Protein AF-A0A5C8U8A8-F1 (afdb_monomer_lite)

Structure (mmCIF, N/CA/C/O backbone):
data_AF-A0A5C8U8A8-F1
#
_entry.id   AF-A0A5C8U8A8-F1
#
loop_
_atom_site.group_PDB
_atom_site.id
_atom_site.type_symbol
_atom_site.label_atom_id
_atom_site.label_alt_id
_atom_site.label_comp_id
_atom_site.label_asym_id
_atom_site.label_entity_id
_atom_site.label_seq_id
_atom_site.pdbx_PDB_ins_code
_atom_site.Cartn_x
_atom_site.Cartn_y
_atom_site.Cartn_z
_atom_site.occupancy
_atom_site.B_iso_or_equiv
_atom_site.auth_seq_id
_atom_site.auth_comp_id
_atom_site.auth_asym_id
_atom_site.auth_atom_id
_atom_site.pdbx_PDB_model_num
ATOM 1 N N . MET A 1 1 ? -10.171 -11.877 -3.692 1.00 58.19 1 MET A N 1
ATOM 2 C CA . MET A 1 1 ? -10.251 -11.758 -2.216 1.00 58.19 1 MET A CA 1
ATOM 3 C C . MET A 1 1 ? -9.887 -10.359 -1.709 1.00 58.19 1 MET A C 1
ATOM 5 O O . MET A 1 1 ? -10.690 -9.795 -0.983 1.00 58.19 1 MET A O 1
ATOM 9 N N . ALA A 1 2 ? -8.765 -9.751 -2.125 1.00 58.41 2 ALA A N 1
ATOM 10 C CA . ALA A 1 2 ? -8.361 -8.406 -1.670 1.00 58.41 2 ALA A CA 1
ATOM 11 C C . ALA A 1 2 ? -9.391 -7.292 -1.965 1.00 58.41 2 ALA A C 1
ATOM 13 O O . ALA A 1 2 ? -9.707 -6.500 -1.086 1.00 58.41 2 ALA A O 1
ATOM 14 N N . VAL A 1 3 ? -9.995 -7.286 -3.161 1.00 65.19 3 VAL A N 1
ATOM 15 C CA . VAL A 1 3 ? -11.055 -6.320 -3.529 1.00 65.19 3 VAL A CA 1
ATOM 16 C C . VAL A 1 3 ? -12.294 -6.465 -2.635 1.00 65.19 3 VAL A C 1
ATOM 18 O O . VAL A 1 3 ? -12.877 -5.478 -2.201 1.00 65.19 3 VAL A O 1
ATOM 21 N N . ALA A 1 4 ? -12.669 -7.700 -2.289 1.00 65.75 4 ALA A N 1
ATOM 22 C CA . ALA A 1 4 ? -13.785 -7.958 -1.381 1.00 65.75 4 ALA A CA 1
ATOM 23 C C . ALA A 1 4 ? -13.468 -7.509 0.058 1.00 65.75 4 ALA A C 1
ATOM 25 O O . ALA A 1 4 ? -14.326 -6.926 0.718 1.00 65.75 4 ALA A O 1
ATOM 26 N N . ALA A 1 5 ? -12.227 -7.710 0.518 1.00 67.56 5 ALA A N 1
ATOM 27 C CA . ALA A 1 5 ? -11.757 -7.239 1.821 1.00 67.56 5 ALA A CA 1
ATOM 28 C C . ALA A 1 5 ? -11.697 -5.701 1.908 1.00 67.56 5 ALA A C 1
ATOM 30 O O . ALA A 1 5 ? -12.063 -5.143 2.938 1.00 67.56 5 ALA A O 1
ATOM 31 N N . ALA A 1 6 ? -11.329 -5.010 0.823 1.00 65.44 6 ALA A N 1
ATOM 32 C CA . ALA A 1 6 ? -11.333 -3.545 0.751 1.00 65.44 6 ALA A CA 1
ATOM 33 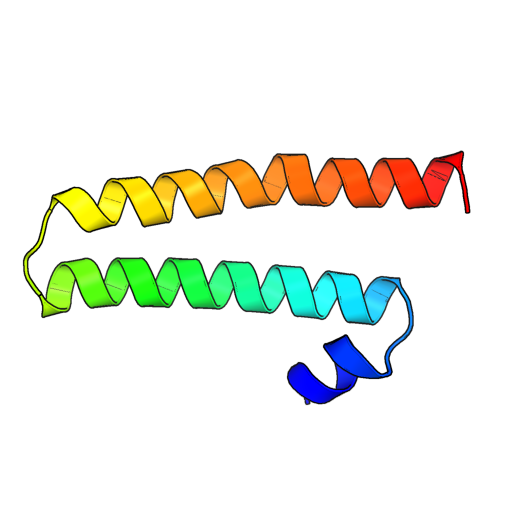C C . ALA A 1 6 ? -12.746 -2.934 0.844 1.00 65.44 6 ALA A C 1
ATOM 35 O O . ALA A 1 6 ? -12.923 -1.840 1.388 1.00 65.44 6 ALA A O 1
ATOM 36 N N . LEU A 1 7 ? -13.760 -3.638 0.328 1.00 74.06 7 LEU A N 1
ATOM 37 C CA . LEU A 1 7 ? -15.140 -3.146 0.273 1.00 74.06 7 LEU A CA 1
ATOM 38 C C . LEU A 1 7 ? -15.985 -3.543 1.490 1.00 74.06 7 LEU A C 1
ATOM 40 O O . LEU A 1 7 ? -16.820 -2.751 1.918 1.00 74.06 7 LEU A O 1
ATOM 44 N N . ARG A 1 8 ? -15.797 -4.750 2.039 1.00 78.00 8 ARG A N 1
ATOM 45 C CA . ARG A 1 8 ? -16.668 -5.318 3.090 1.00 78.00 8 ARG A CA 1
ATOM 46 C C . ARG A 1 8 ? -15.938 -5.784 4.355 1.00 78.00 8 ARG A C 1
ATOM 48 O O . ARG A 1 8 ? -16.582 -6.318 5.250 1.00 78.00 8 ARG A O 1
ATOM 55 N N . GLY A 1 9 ? -14.617 -5.631 4.424 1.00 78.25 9 GLY A N 1
ATOM 56 C CA . GLY A 1 9 ? -13.828 -6.044 5.585 1.00 78.25 9 GLY A CA 1
ATOM 57 C C . GLY A 1 9 ? -13.927 -5.078 6.768 1.00 78.25 9 GLY A C 1
ATOM 58 O O . GLY A 1 9 ? -14.414 -3.952 6.643 1.00 78.25 9 GLY A O 1
ATOM 59 N N . THR A 1 10 ? -13.410 -5.505 7.918 1.00 83.12 10 THR A N 1
ATOM 60 C CA . THR A 1 10 ? -13.172 -4.624 9.073 1.00 83.12 10 THR A CA 1
ATOM 61 C C . THR A 1 10 ? -12.168 -3.519 8.721 1.00 83.12 10 THR A C 1
ATOM 63 O O . THR A 1 10 ? -11.434 -3.633 7.739 1.00 83.12 10 THR A O 1
ATOM 66 N N . ILE A 1 11 ? -12.092 -2.444 9.515 1.00 82.62 11 ILE A N 1
ATOM 67 C CA . ILE A 1 11 ? -11.161 -1.320 9.271 1.00 82.62 11 ILE A CA 1
ATOM 68 C C . ILE A 1 11 ? -9.722 -1.813 9.042 1.00 82.62 11 ILE A C 1
ATOM 70 O O . ILE A 1 11 ? -9.088 -1.418 8.065 1.00 82.62 11 ILE A O 1
ATOM 74 N N . ALA A 1 12 ? -9.250 -2.761 9.859 1.00 81.12 12 ALA A N 1
ATOM 75 C CA . ALA A 1 12 ? -7.930 -3.372 9.703 1.00 81.12 12 ALA A CA 1
ATOM 76 C C . ALA A 1 12 ? -7.777 -4.152 8.382 1.00 81.12 12 ALA A C 1
ATOM 78 O O . ALA A 1 12 ? -6.745 -4.058 7.721 1.00 81.12 12 ALA A O 1
ATOM 79 N N . GLN A 1 13 ? -8.809 -4.888 7.953 1.00 83.12 13 GLN A N 1
ATOM 80 C CA . GLN A 1 13 ? -8.790 -5.624 6.683 1.00 83.12 13 GLN A CA 1
ATOM 81 C C . GLN A 1 13 ? -8.807 -4.689 5.470 1.00 83.12 13 GLN A C 1
ATOM 83 O O . GLN A 1 13 ? -8.114 -4.950 4.486 1.00 83.12 13 GLN A O 1
ATOM 88 N N . ARG A 1 14 ? -9.564 -3.588 5.537 1.00 83.50 14 ARG A N 1
ATOM 89 C CA . ARG A 1 14 ? -9.608 -2.569 4.477 1.00 83.50 14 ARG A CA 1
ATOM 90 C C . ARG A 1 14 ? -8.269 -1.847 4.361 1.00 83.50 14 ARG A C 1
ATOM 92 O O . ARG A 1 14 ? -7.785 -1.643 3.251 1.00 83.50 14 ARG A O 1
ATOM 99 N N . PHE A 1 15 ? -7.645 -1.540 5.495 1.00 85.06 15 PHE A N 1
ATOM 100 C CA . PHE A 1 15 ? -6.314 -0.946 5.548 1.00 85.06 15 PHE A CA 1
ATOM 101 C C . PHE A 1 15 ? -5.228 -1.883 5.006 1.00 85.06 15 PHE A C 1
ATOM 103 O O . PHE A 1 15 ? -4.438 -1.481 4.156 1.00 85.06 15 PHE A O 1
ATOM 110 N N . ALA A 1 16 ? -5.231 -3.154 5.416 1.00 83.88 16 ALA A N 1
ATOM 111 C CA . ALA A 1 16 ? -4.310 -4.155 4.882 1.00 83.88 16 ALA A CA 1
ATOM 112 C C . ALA A 1 16 ? -4.485 -4.345 3.364 1.00 83.88 16 ALA A C 1
ATOM 114 O O . ALA A 1 16 ? -3.500 -4.450 2.634 1.00 83.88 16 ALA A O 1
ATOM 115 N N . ALA A 1 17 ? -5.728 -4.334 2.869 1.00 85.31 17 ALA A N 1
ATOM 116 C CA . ALA A 1 17 ? -6.010 -4.399 1.437 1.00 85.31 17 ALA A CA 1
ATOM 117 C C . ALA A 1 17 ? -5.506 -3.155 0.683 1.00 85.31 17 ALA A C 1
ATOM 119 O O . ALA A 1 17 ? -4.970 -3.297 -0.415 1.00 85.31 17 ALA A O 1
ATOM 120 N N . ALA A 1 18 ? -5.632 -1.961 1.271 1.00 85.88 18 ALA A N 1
ATOM 121 C CA . ALA A 1 18 ? -5.095 -0.726 0.703 1.00 85.88 18 ALA A CA 1
ATOM 122 C C . ALA A 1 18 ? -3.559 -0.744 0.651 1.00 85.88 18 ALA A C 1
ATOM 124 O O . ALA A 1 18 ? -2.993 -0.452 -0.397 1.00 85.88 18 ALA A O 1
ATOM 125 N N . GLN A 1 19 ? -2.885 -1.173 1.724 1.00 87.31 19 GLN A N 1
ATOM 126 C CA . GLN A 1 19 ? -1.424 -1.310 1.735 1.00 87.31 19 GLN A CA 1
ATOM 127 C C . GLN A 1 19 ? -0.938 -2.301 0.678 1.00 87.31 19 GLN A C 1
ATOM 129 O O . GLN A 1 19 ? -0.022 -1.992 -0.081 1.00 87.31 19 GLN A O 1
ATOM 134 N N . LEU A 1 20 ? -1.598 -3.457 0.568 1.00 87.00 20 LEU A N 1
ATOM 135 C CA . LEU A 1 20 ? -1.282 -4.441 -0.463 1.00 87.00 20 LEU A CA 1
ATOM 136 C C . LEU A 1 20 ? -1.464 -3.859 -1.873 1.00 87.00 20 LEU A C 1
ATOM 138 O O . LEU A 1 20 ? -0.600 -4.046 -2.727 1.00 87.00 20 LEU A O 1
ATOM 142 N N . ALA A 1 21 ? -2.558 -3.132 -2.120 1.00 87.38 21 ALA A N 1
ATOM 143 C CA . ALA A 1 21 ? -2.812 -2.490 -3.409 1.00 87.38 21 ALA A CA 1
ATOM 144 C C . ALA A 1 21 ? -1.749 -1.433 -3.747 1.00 87.38 21 ALA A C 1
ATOM 146 O O . ALA A 1 21 ? -1.273 -1.392 -4.883 1.00 87.38 21 ALA A O 1
ATOM 147 N N . THR A 1 22 ? -1.326 -0.629 -2.769 1.00 88.06 22 THR A N 1
ATOM 148 C CA . THR A 1 22 ? -0.242 0.349 -2.936 1.00 88.06 22 THR A CA 1
ATOM 149 C C . THR A 1 22 ? 1.069 -0.346 -3.294 1.00 88.06 22 THR A C 1
ATOM 151 O O . THR A 1 22 ? 1.706 0.034 -4.274 1.00 88.06 22 THR A O 1
ATOM 154 N N . THR A 1 23 ? 1.447 -1.413 -2.583 1.00 88.75 23 THR A N 1
ATOM 155 C CA . THR A 1 23 ? 2.659 -2.189 -2.892 1.00 88.75 23 THR A CA 1
ATOM 156 C C . THR A 1 23 ? 2.612 -2.785 -4.299 1.00 88.75 23 THR A C 1
ATOM 158 O O . THR A 1 23 ? 3.576 -2.658 -5.053 1.00 88.75 23 THR A O 1
ATOM 161 N N . VAL A 1 24 ? 1.484 -3.386 -4.690 1.00 92.06 24 VAL A N 1
ATOM 162 C CA . VAL A 1 24 ? 1.299 -3.934 -6.045 1.00 92.06 24 VAL A CA 1
ATOM 163 C C . VAL A 1 24 ? 1.394 -2.832 -7.100 1.00 92.06 24 VAL A C 1
ATOM 165 O O . VAL A 1 24 ? 2.017 -3.036 -8.139 1.00 92.06 24 VAL A O 1
ATOM 168 N N . THR A 1 25 ? 0.834 -1.653 -6.826 1.00 89.69 25 THR A N 1
ATOM 169 C CA . THR A 1 25 ? 0.903 -0.502 -7.736 1.00 89.69 25 THR A CA 1
ATOM 170 C C . THR A 1 25 ? 2.340 -0.019 -7.911 1.00 89.69 25 THR A C 1
ATOM 172 O O . THR A 1 25 ? 2.760 0.200 -9.041 1.00 89.69 25 THR A O 1
ATOM 175 N N . VAL A 1 26 ? 3.126 0.080 -6.833 1.00 91.12 26 VAL A N 1
ATOM 176 C CA . VAL A 1 26 ? 4.553 0.443 -6.914 1.00 91.12 26 VAL A CA 1
ATOM 177 C C . VAL A 1 26 ? 5.307 -0.539 -7.811 1.00 91.12 26 VAL A C 1
ATOM 179 O O . VAL A 1 26 ? 5.995 -0.109 -8.734 1.00 91.12 26 VAL A O 1
ATOM 182 N N . PHE A 1 27 ? 5.127 -1.850 -7.614 1.00 89.25 27 PHE A N 1
ATOM 183 C CA . PHE A 1 27 ? 5.752 -2.852 -8.483 1.00 89.25 27 PHE A CA 1
ATOM 184 C C . PHE A 1 27 ? 5.293 -2.737 -9.936 1.00 89.25 27 PHE A C 1
ATOM 186 O O . PHE A 1 27 ? 6.124 -2.805 -10.839 1.00 89.25 27 PHE A O 1
ATOM 193 N N . ALA A 1 28 ? 3.999 -2.519 -10.174 1.00 90.25 28 ALA A N 1
ATOM 194 C CA . ALA A 1 28 ? 3.477 -2.322 -11.519 1.00 90.25 28 ALA A CA 1
ATOM 195 C C . ALA A 1 28 ? 4.117 -1.098 -12.194 1.00 90.25 28 ALA A C 1
ATOM 197 O O . ALA A 1 28 ? 4.566 -1.212 -13.330 1.00 90.25 28 ALA A O 1
ATOM 198 N N . VAL A 1 29 ? 4.244 0.040 -11.503 1.00 89.06 29 VAL A N 1
ATOM 199 C CA . VAL A 1 29 ? 4.884 1.254 -12.047 1.00 8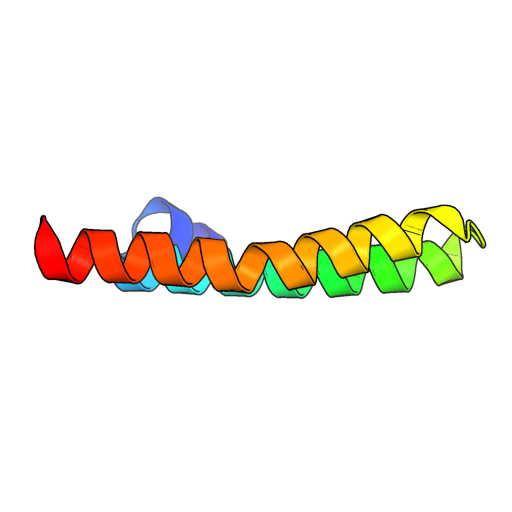9.06 29 VAL A CA 1
ATOM 200 C C . VAL A 1 29 ? 6.373 1.025 -12.329 1.00 89.06 29 VAL A C 1
ATOM 202 O O . VAL A 1 29 ? 6.862 1.437 -13.383 1.00 89.06 29 VAL A O 1
ATOM 205 N N . VAL A 1 30 ? 7.090 0.312 -11.454 1.00 88.62 30 VAL A N 1
ATOM 206 C CA . VAL A 1 30 ? 8.496 -0.060 -11.694 1.00 88.62 30 VAL A CA 1
ATOM 207 C C . VAL A 1 30 ? 8.619 -0.938 -12.939 1.00 88.62 30 VAL A C 1
ATOM 209 O O . VAL A 1 30 ? 9.405 -0.631 -13.829 1.00 88.62 30 VAL A O 1
ATOM 212 N N . LEU A 1 31 ? 7.806 -1.990 -13.060 1.00 89.44 31 LEU A N 1
ATOM 213 C CA . LEU A 1 31 ? 7.807 -2.858 -14.243 1.00 89.44 31 LEU A CA 1
ATOM 214 C C . LEU A 1 31 ? 7.435 -2.089 -15.517 1.00 89.44 31 LEU A C 1
ATOM 216 O O . LEU A 1 31 ? 8.026 -2.312 -16.570 1.00 89.44 31 LEU A O 1
ATOM 220 N N . THR A 1 32 ? 6.495 -1.151 -15.415 1.00 88.81 32 THR A N 1
ATOM 221 C CA . THR A 1 32 ? 6.061 -0.315 -16.541 1.00 88.81 32 THR A CA 1
ATOM 222 C C . THR A 1 32 ? 7.162 0.654 -16.972 1.00 88.81 32 THR A C 1
ATOM 224 O O . THR A 1 32 ? 7.325 0.893 -18.163 1.00 88.81 32 THR A O 1
ATOM 227 N N . THR A 1 33 ? 7.967 1.153 -16.029 1.00 88.94 33 THR A N 1
ATOM 228 C CA . THR A 1 33 ? 9.162 1.960 -16.329 1.00 88.94 33 THR A CA 1
ATOM 229 C C . THR A 1 33 ? 10.120 1.1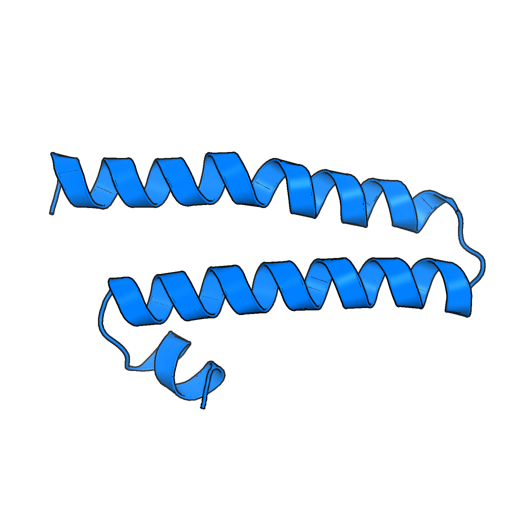92 -17.235 1.00 88.94 33 THR A C 1
ATOM 231 O O . THR A 1 33 ? 10.566 1.739 -18.237 1.00 88.94 33 THR A O 1
ATOM 234 N N . PHE A 1 34 ? 10.375 -0.087 -16.937 1.00 86.62 34 PHE A N 1
ATOM 235 C CA . PHE A 1 34 ? 11.214 -0.941 -17.785 1.00 86.62 34 PHE A CA 1
ATOM 236 C C . PHE A 1 34 ? 10.547 -1.301 -19.117 1.00 86.62 34 PHE A C 1
ATOM 238 O O . PHE A 1 34 ? 11.225 -1.390 -20.133 1.00 86.62 34 PHE A O 1
ATOM 245 N N . ALA A 1 35 ? 9.230 -1.517 -19.126 1.00 87.81 35 ALA A N 1
ATOM 246 C CA . ALA A 1 35 ? 8.508 -1.917 -20.332 1.00 87.81 35 ALA A CA 1
ATOM 247 C C . ALA A 1 35 ? 8.353 -0.779 -21.357 1.00 87.81 35 ALA A C 1
ATOM 249 O O . ALA A 1 35 ? 8.337 -1.040 -22.557 1.00 87.81 35 ALA A O 1
ATOM 250 N N . ILE A 1 36 ? 8.205 0.465 -20.889 1.00 89.38 36 ILE A N 1
ATOM 251 C CA . ILE A 1 36 ? 8.001 1.662 -21.727 1.00 89.38 36 ILE A CA 1
ATOM 252 C C . ILE A 1 36 ? 9.320 2.432 -21.940 1.00 89.38 36 ILE A C 1
ATOM 254 O O . ILE A 1 36 ? 9.379 3.330 -22.773 1.00 89.38 36 ILE A O 1
ATOM 258 N N . ASP A 1 37 ? 10.382 2.068 -21.213 1.00 81.94 37 ASP A N 1
ATOM 259 C CA . ASP A 1 37 ? 11.698 2.724 -21.230 1.00 81.94 37 ASP A CA 1
ATOM 260 C C . ASP A 1 37 ? 11.615 4.236 -20.941 1.00 81.94 37 ASP A C 1
ATOM 262 O O . ASP A 1 37 ? 12.355 5.063 -21.473 1.00 81.94 37 ASP A O 1
ATOM 266 N N . GLN A 1 38 ? 10.652 4.615 -20.093 1.00 82.88 38 GLN A N 1
ATOM 267 C CA . GLN A 1 38 ? 10.394 6.001 -19.724 1.00 82.88 38 GLN A CA 1
ATOM 268 C C . GLN A 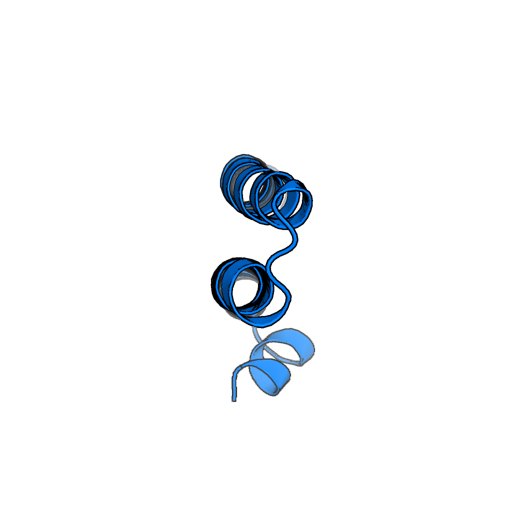1 38 ? 10.975 6.300 -18.333 1.00 82.88 38 GLN A C 1
ATOM 270 O O . GLN A 1 38 ? 10.317 6.012 -17.328 1.00 82.88 38 GLN A O 1
ATOM 275 N N . PRO A 1 39 ? 12.163 6.929 -18.236 1.00 76.62 39 PRO A N 1
ATOM 276 C CA . PRO A 1 39 ? 12.874 7.100 -16.969 1.00 76.62 39 PRO A CA 1
ATOM 277 C C . PRO A 1 39 ? 12.129 7.976 -15.954 1.00 76.62 39 PRO A C 1
ATOM 279 O O . PRO A 1 39 ? 12.277 7.764 -14.758 1.00 76.62 39 PRO A O 1
ATOM 282 N N . SER A 1 40 ? 11.264 8.900 -16.392 1.00 82.50 40 SER A N 1
ATOM 283 C CA . SER A 1 40 ? 10.474 9.755 -15.485 1.00 82.50 40 SER A CA 1
ATOM 284 C C . SER A 1 40 ? 9.466 8.985 -14.620 1.00 82.50 40 SER A C 1
ATOM 286 O O . SER A 1 40 ? 8.976 9.504 -13.622 1.00 82.50 40 SER A O 1
ATOM 288 N N . SER A 1 41 ? 9.112 7.757 -15.006 1.00 83.44 41 SER A N 1
ATOM 289 C CA . SER A 1 41 ? 8.110 6.948 -14.303 1.00 83.44 41 SER A CA 1
ATOM 290 C C . SER A 1 41 ? 8.637 6.350 -12.993 1.00 83.44 41 SER A C 1
ATOM 292 O O . SER A 1 41 ? 7.843 5.994 -12.118 1.00 83.44 41 SER A O 1
ATOM 294 N N . ILE A 1 42 ? 9.961 6.288 -12.810 1.00 87.44 42 ILE A N 1
ATOM 295 C CA . ILE A 1 42 ? 10.557 5.749 -11.582 1.00 87.44 42 ILE A CA 1
ATOM 296 C C . ILE A 1 42 ? 10.367 6.682 -10.386 1.00 87.44 42 ILE A C 1
ATOM 298 O O . ILE A 1 42 ? 10.120 6.213 -9.274 1.00 87.44 42 ILE A O 1
ATOM 302 N N . ASP A 1 43 ? 10.381 7.995 -10.622 1.00 88.94 43 ASP A N 1
ATOM 303 C CA . ASP A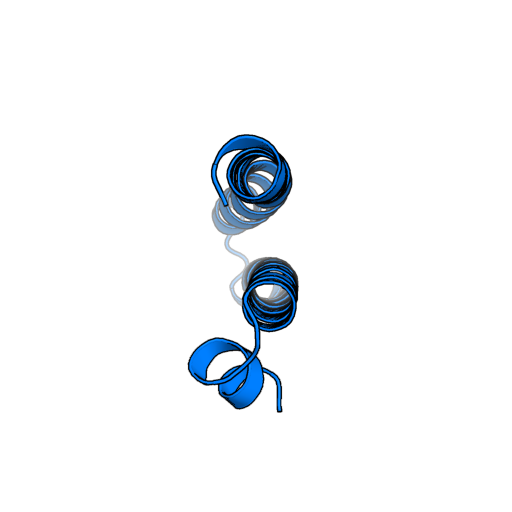 1 43 ? 10.158 9.001 -9.583 1.00 88.94 43 ASP A CA 1
ATOM 304 C C . ASP A 1 43 ? 8.759 8.854 -8.976 1.00 88.94 43 ASP A C 1
ATOM 306 O O . ASP A 1 43 ? 8.579 8.980 -7.764 1.00 88.94 43 ASP A O 1
ATOM 310 N N . LEU A 1 44 ? 7.770 8.493 -9.800 1.00 87.31 44 LEU A N 1
ATOM 311 C CA . LEU A 1 44 ? 6.410 8.212 -9.349 1.00 87.31 44 LEU A CA 1
ATOM 312 C C . LEU A 1 44 ? 6.345 6.959 -8.464 1.00 87.31 44 LEU A C 1
ATOM 314 O O . LEU A 1 44 ? 5.662 6.973 -7.438 1.00 87.31 44 LEU A O 1
ATOM 318 N N . ALA A 1 45 ? 7.060 5.887 -8.825 1.00 86.81 45 ALA A N 1
ATOM 319 C CA . ALA A 1 45 ? 7.129 4.679 -8.002 1.00 86.81 45 ALA A CA 1
ATOM 320 C C . ALA A 1 45 ? 7.765 4.963 -6.634 1.00 86.81 45 ALA A C 1
ATOM 322 O O . ALA A 1 45 ? 7.247 4.520 -5.605 1.00 86.81 45 ALA A O 1
ATOM 323 N N . ILE A 1 46 ? 8.852 5.737 -6.619 1.00 87.50 46 ILE A N 1
ATOM 324 C CA . ILE A 1 46 ? 9.547 6.134 -5.391 1.00 87.50 46 ILE A CA 1
ATOM 325 C C . ILE A 1 46 ? 8.647 7.029 -4.536 1.00 87.50 46 ILE A C 1
ATOM 327 O O . ILE A 1 46 ? 8.513 6.784 -3.338 1.00 87.50 46 ILE A O 1
ATOM 331 N N . ALA A 1 47 ? 7.981 8.019 -5.135 1.00 91.56 47 ALA A N 1
ATOM 332 C CA . ALA A 1 47 ? 7.058 8.901 -4.426 1.00 91.56 47 ALA A CA 1
ATOM 333 C C . ALA A 1 47 ? 5.898 8.122 -3.786 1.00 91.56 47 ALA A C 1
ATOM 335 O O . ALA A 1 47 ? 5.590 8.335 -2.613 1.00 91.56 47 ALA A O 1
ATOM 336 N N . LEU A 1 48 ? 5.294 7.178 -4.517 1.00 88.81 48 LEU A N 1
ATOM 337 C CA . LEU A 1 48 ? 4.232 6.310 -3.996 1.00 88.81 48 LEU A CA 1
ATOM 338 C C . LEU A 1 48 ? 4.716 5.437 -2.832 1.00 88.81 48 LEU A C 1
ATOM 340 O O . LEU A 1 48 ? 4.013 5.313 -1.827 1.00 88.81 48 LEU A O 1
ATOM 344 N N . ALA A 1 49 ? 5.919 4.868 -2.935 1.00 88.75 49 ALA A N 1
ATOM 345 C CA . ALA A 1 49 ? 6.513 4.087 -1.855 1.00 88.75 49 ALA A CA 1
ATOM 346 C C . ALA A 1 49 ? 6.782 4.951 -0.611 1.00 88.75 49 ALA A C 1
ATOM 348 O O . ALA A 1 49 ? 6.453 4.541 0.505 1.00 88.75 49 ALA A O 1
ATOM 349 N N . LEU A 1 50 ? 7.315 6.165 -0.800 1.00 91.62 50 LEU A N 1
ATOM 350 C CA . LEU A 1 50 ? 7.576 7.100 0.293 1.00 91.62 50 LEU A CA 1
ATOM 351 C C . LEU A 1 50 ? 6.292 7.564 0.977 1.00 91.62 50 LEU A C 1
ATOM 353 O O . LEU A 1 50 ? 6.282 7.676 2.195 1.00 91.62 50 LEU A O 1
ATOM 357 N N . LEU A 1 51 ? 5.228 7.831 0.215 1.00 91.50 51 LEU A N 1
ATOM 358 C CA . LEU A 1 51 ? 3.934 8.290 0.730 1.00 91.50 51 LEU A CA 1
ATOM 359 C C . LEU A 1 51 ? 3.147 7.185 1.445 1.00 91.50 51 LEU A C 1
ATOM 361 O O . LEU A 1 51 ? 2.359 7.484 2.347 1.00 91.50 51 LEU A O 1
ATOM 365 N N . GLY A 1 52 ? 3.380 5.916 1.098 1.00 87.25 52 GLY A N 1
ATOM 366 C CA . GLY A 1 52 ? 2.723 4.779 1.744 1.00 87.25 52 GLY A CA 1
ATOM 367 C C . GLY A 1 52 ? 2.989 4.709 3.253 1.00 87.25 52 GLY A C 1
ATOM 368 O O . GLY A 1 52 ? 2.077 4.437 4.030 1.00 87.25 52 GLY A O 1
ATOM 369 N N . LEU A 1 53 ? 4.212 5.021 3.688 1.00 84.62 53 LEU A N 1
ATOM 370 C CA . LEU A 1 53 ? 4.616 5.017 5.100 1.00 84.62 53 LEU A CA 1
ATOM 371 C C . LEU A 1 53 ? 3.889 6.077 5.956 1.00 84.62 53 LEU A C 1
ATOM 373 O O . LEU A 1 53 ? 3.169 5.690 6.878 1.00 84.62 53 LEU A O 1
ATOM 377 N N . PRO A 1 54 ? 3.990 7.390 5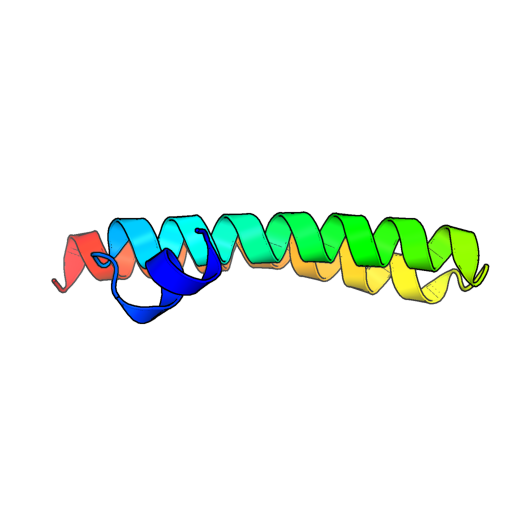.676 1.00 89.31 54 PRO A N 1
ATOM 378 C CA . PRO A 1 54 ? 3.290 8.412 6.446 1.00 89.31 54 PRO A CA 1
ATOM 379 C C . PRO A 1 54 ? 1.767 8.285 6.322 1.00 89.31 54 PRO A C 1
ATOM 381 O O . PRO A 1 54 ? 1.065 8.511 7.306 1.00 89.31 54 PRO A O 1
ATOM 384 N N . GLY A 1 55 ? 1.245 7.855 5.165 1.00 86.25 55 GLY A N 1
ATOM 385 C CA . GLY A 1 55 ? -0.181 7.561 5.005 1.00 86.25 55 GLY A CA 1
ATOM 386 C C . GLY A 1 55 ? -0.648 6.432 5.929 1.00 86.25 55 GLY A C 1
ATOM 387 O O . GLY A 1 55 ? -1.682 6.553 6.585 1.00 86.25 55 GLY A O 1
ATOM 388 N N . SER A 1 56 ? 0.150 5.367 6.048 1.00 86.75 56 SER A N 1
ATOM 389 C CA . SER A 1 56 ? -0.143 4.244 6.941 1.00 86.75 56 SER A CA 1
ATOM 390 C C . SER A 1 56 ? -0.127 4.648 8.422 1.00 86.75 56 SER A C 1
ATOM 392 O O . SER A 1 56 ? -1.023 4.269 9.178 1.00 86.75 56 SER A O 1
ATOM 394 N N . LEU A 1 57 ? 0.830 5.493 8.816 1.00 88.31 57 LEU A N 1
ATOM 395 C CA . LEU A 1 57 ? 0.949 6.006 10.181 1.00 88.31 57 LEU A CA 1
ATOM 396 C C . LEU A 1 57 ? -0.194 6.955 10.548 1.00 88.31 57 LEU A C 1
ATOM 398 O O . LEU A 1 57 ? -0.703 6.880 11.661 1.00 88.31 57 LEU A O 1
ATOM 402 N N . LEU A 1 58 ? -0.638 7.812 9.624 1.00 90.50 58 LEU A N 1
ATOM 403 C CA . LEU A 1 58 ? -1.793 8.684 9.858 1.00 90.50 58 LEU A CA 1
ATOM 404 C C . LEU A 1 58 ? -3.062 7.883 10.152 1.00 90.50 58 LEU A C 1
ATOM 406 O O . LEU A 1 58 ? -3.801 8.230 11.071 1.00 90.50 58 LEU A O 1
ATOM 410 N N . VAL A 1 59 ? -3.296 6.797 9.411 1.00 87.06 59 VAL A N 1
ATOM 411 C CA . VAL A 1 59 ? -4.440 5.911 9.668 1.00 87.06 59 VAL A CA 1
ATOM 412 C C . VAL A 1 59 ? -4.289 5.201 11.013 1.00 87.06 59 VAL A C 1
ATOM 414 O O . VAL A 1 59 ? -5.259 5.136 11.762 1.00 87.06 59 VAL A O 1
ATOM 417 N N . ALA A 1 60 ? -3.090 4.720 11.353 1.00 86.62 60 ALA A N 1
ATOM 418 C CA . ALA A 1 60 ? -2.835 4.087 12.647 1.00 86.62 60 ALA A CA 1
ATOM 419 C C . ALA A 1 60 ? -3.097 5.050 13.818 1.00 86.62 60 ALA A C 1
ATOM 421 O O . ALA A 1 60 ? -3.866 4.723 14.717 1.00 86.62 60 ALA A O 1
ATOM 422 N N . VAL A 1 61 ? -2.556 6.272 13.759 1.00 90.06 61 VAL A N 1
ATOM 423 C CA . VAL A 1 61 ? -2.787 7.314 14.774 1.00 90.06 61 VAL A CA 1
ATOM 424 C C . VAL A 1 61 ? -4.264 7.690 14.861 1.00 90.06 61 VAL A C 1
ATOM 426 O O . VAL A 1 61 ? -4.772 7.934 15.955 1.00 90.06 61 VAL A O 1
ATOM 429 N N . PHE A 1 62 ? -4.966 7.747 13.727 1.00 89.12 62 PHE A N 1
ATOM 430 C CA . PHE A 1 62 ? -6.397 8.025 13.718 1.00 89.12 62 PHE A CA 1
ATOM 431 C C . PHE A 1 62 ? -7.182 6.942 14.466 1.00 89.12 62 PHE A C 1
ATOM 433 O O . PHE A 1 62 ? -7.987 7.264 15.335 1.00 89.12 62 PHE A O 1
ATOM 440 N N . VAL A 1 63 ? -6.903 5.670 14.173 1.00 88.88 63 VAL A N 1
ATOM 441 C CA . VAL A 1 63 ? -7.553 4.535 14.838 1.00 88.88 63 VAL A CA 1
ATOM 442 C C . VAL A 1 63 ? -7.201 4.480 16.324 1.00 88.88 63 VAL A C 1
ATOM 444 O O . VAL A 1 63 ? -8.089 4.255 17.126 1.00 88.88 63 VAL A O 1
ATOM 447 N N . GLU A 1 64 ? -5.949 4.720 16.716 1.00 88.94 64 GLU A N 1
ATOM 448 C CA . GLU A 1 64 ? -5.546 4.660 18.130 1.00 88.94 64 GLU A CA 1
ATOM 449 C C . GLU A 1 64 ? -6.110 5.801 18.986 1.00 88.94 64 GLU A C 1
ATOM 451 O O . GLU A 1 64 ? -6.321 5.621 20.185 1.00 88.94 64 GLU A O 1
ATOM 456 N N . ARG A 1 65 ? -6.292 6.998 18.412 1.00 87.69 65 ARG A N 1
ATOM 457 C CA . ARG A 1 65 ? -6.672 8.197 19.181 1.00 87.69 65 ARG A CA 1
ATOM 458 C C . ARG A 1 65 ? -8.141 8.586 19.088 1.00 87.69 65 ARG A C 1
ATOM 460 O O . ARG A 1 65 ? -8.597 9.319 19.963 1.00 87.69 65 ARG A O 1
ATOM 467 N N . TRP A 1 66 ? -8.847 8.187 18.033 1.00 82.62 66 TRP A N 1
ATOM 468 C CA . TRP A 1 66 ? -10.164 8.751 17.715 1.00 82.62 66 TRP A CA 1
ATOM 469 C C . TRP A 1 66 ? -11.272 7.713 17.535 1.00 82.62 66 TRP A C 1
ATOM 471 O O . TRP A 1 66 ? -12.433 8.116 17.447 1.00 82.62 66 TRP A O 1
ATOM 481 N N . LEU A 1 67 ? -10.945 6.421 17.458 1.00 73.94 67 LEU A N 1
ATOM 482 C CA . LEU A 1 67 ? -11.893 5.337 17.183 1.00 73.94 67 LEU A CA 1
ATOM 483 C C . LEU A 1 67 ? -11.821 4.264 18.273 1.00 73.94 67 LEU A C 1
ATOM 485 O O . LEU A 1 67 ? -12.896 3.714 18.595 1.00 73.94 67 LEU A O 1
#

Secondary structure (DSSP, 8-state):
-HHHHHHHS-HHHHHHHHHHHHHHHHHHHHHHHHHHT-TTHHHHHHHHHHHHHHHHHHHHHHHHHH-

Foldseek 3Di:
DLVCQLVPNDPVSVLVSVLVVLVVVLVVLVVVCVVVVPVVSNVVSVVSVVVSVVVSVVSVCCVVPPD

Sequence (67 aa):
MAVAAALRGTIAQRFAAAQLATTVTVFAVVLTTFAIDQPSSIDLAIALALLGLPGSLLVAVFVERWL

pLDDT: mean 84.32, std 7.69, range [58.19, 92.06]

Radius of gyration: 14.36 Å; chains: 1; bounding box: 30×22×41 Å